Protein AF-A0A9X5UHC9-F1 (afdb_monomer)

Foldseek 3Di:
DLVCVVVPDALVNQLVVLLVVLQVVLQVVLVVCLVVVLVVQVVVCVVVVHPRDDDPVVNVVSSVVSNVVSNVVSNVVSVVSSPPDSVVVVPDD

Secondary structure (DSSP, 8-state):
-HHHHHTT--HHHHHHHHHHHHHHHHHHHHHHHHHHHHHHHHHHHHHTT------HHHHHHHHHHHHHHHHHHHHHHHHHHHHS-TTGGG---

Solvent-accessible surface area (backbone atoms only — not comparable to full-atom values): 5159 Å² total; per-residue (Å²): 107,72,69,49,49,74,73,65,55,50,56,63,56,57,26,48,52,40,38,52,52,27,48,53,52,22,51,53,50,29,53,52,49,49,53,49,52,52,50,52,50,47,52,54,22,61,77,69,73,46,88,73,78,82,59,72,66,56,56,53,48,51,44,50,50,30,45,50,52,27,46,52,65,19,49,55,56,22,54,51,62,44,64,59,59,78,69,64,77,74,66,67,129

Mean predicted aligned error: 9.38 Å

Radius of gyration: 20.03 Å; Cα contacts (8 Å, |Δi|>4): 56; chains: 1; bounding box: 39×19×59 Å

Structure (mmCIF, N/CA/C/O backbone):
data_AF-A0A9X5UHC9-F1
#
_entry.id   AF-A0A9X5UHC9-F1
#
loop_
_atom_site.group_PDB
_atom_site.id
_atom_site.type_symbol
_atom_site.label_atom_id
_atom_site.label_alt_id
_atom_site.label_comp_id
_atom_site.label_asym_id
_atom_site.label_entity_id
_atom_site.label_seq_id
_atom_site.pdbx_PDB_ins_code
_atom_site.Cartn_x
_atom_site.Cartn_y
_atom_site.Cartn_z
_atom_site.occupancy
_atom_site.B_iso_or_equiv
_atom_site.auth_seq_id
_atom_site.auth_comp_id
_atom_site.auth_asym_id
_atom_site.auth_atom_id
_atom_site.pdbx_PDB_model_num
ATOM 1 N N . MET A 1 1 ? -4.299 2.074 23.239 1.00 53.88 1 MET A N 1
ATOM 2 C CA . MET A 1 1 ? -5.698 1.625 23.035 1.00 53.88 1 MET A CA 1
ATOM 3 C C . MET A 1 1 ? -6.4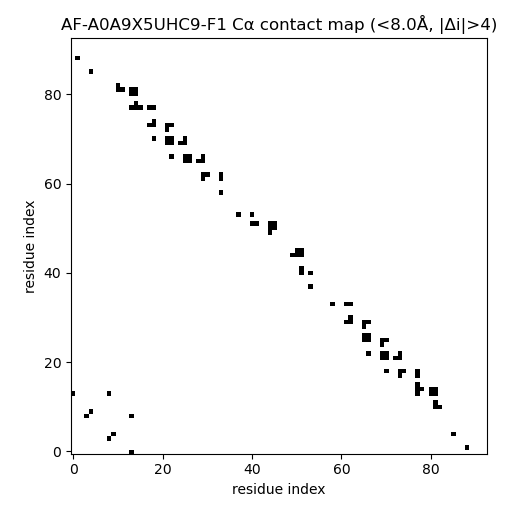82 1.501 24.342 1.00 53.88 1 MET A C 1
ATOM 5 O O . MET A 1 1 ? -7.557 2.084 24.410 1.00 53.88 1 MET A O 1
ATOM 9 N N . GLY A 1 2 ? -5.942 0.859 25.391 1.00 54.59 2 GLY A N 1
ATOM 10 C CA . GLY A 1 2 ? -6.581 0.802 26.722 1.00 54.59 2 GLY A CA 1
ATOM 11 C C . GLY A 1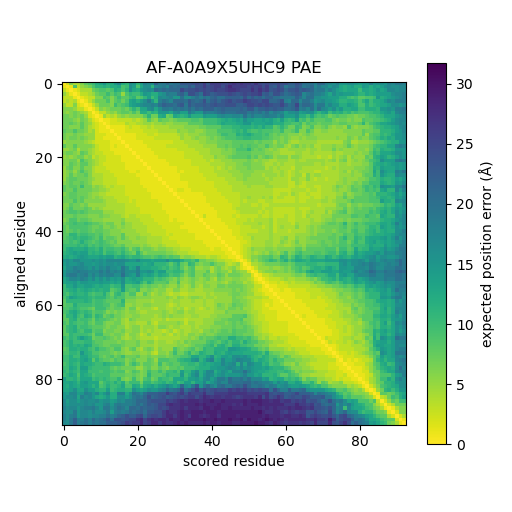 2 ? -6.894 2.179 27.329 1.00 54.59 2 GLY A C 1
ATOM 12 O O . GLY A 1 2 ? -8.023 2.421 27.733 1.00 54.59 2 GLY A O 1
ATOM 13 N N . LEU A 1 3 ? -5.950 3.126 27.251 1.00 55.44 3 LEU A N 1
ATOM 14 C CA . LEU A 1 3 ? -6.143 4.513 27.709 1.00 55.44 3 LEU A CA 1
ATOM 15 C C . LEU A 1 3 ? -7.227 5.287 26.931 1.00 55.44 3 LEU A C 1
ATOM 17 O O . LEU A 1 3 ? -8.028 5.981 27.540 1.00 55.44 3 LEU A O 1
ATOM 21 N N . ARG A 1 4 ? -7.311 5.151 25.596 1.00 61.12 4 ARG A N 1
ATOM 22 C CA . ARG A 1 4 ? -8.341 5.845 24.788 1.00 61.12 4 ARG A CA 1
ATOM 23 C C . ARG A 1 4 ? -9.746 5.277 25.013 1.00 61.12 4 ARG A C 1
ATOM 25 O O . ARG A 1 4 ? -10.692 6.052 25.076 1.00 61.12 4 ARG A O 1
ATOM 32 N N . ARG A 1 5 ? -9.889 3.954 25.193 1.00 57.28 5 ARG A N 1
ATOM 33 C CA . ARG A 1 5 ? -11.168 3.359 25.629 1.00 57.28 5 ARG A CA 1
ATOM 34 C C . ARG A 1 5 ? -11.554 3.805 27.037 1.00 57.28 5 ARG A C 1
ATOM 36 O O . ARG A 1 5 ? -12.719 4.104 27.255 1.00 57.28 5 ARG A O 1
ATOM 43 N N . ALA A 1 6 ? -10.593 3.883 27.958 1.00 59.38 6 ALA A N 1
ATOM 44 C CA . ALA A 1 6 ? -10.835 4.356 29.322 1.00 59.38 6 ALA A CA 1
ATOM 45 C C . ALA A 1 6 ? -11.291 5.827 29.372 1.00 59.38 6 ALA A C 1
ATOM 47 O O . ALA A 1 6 ? -12.008 6.213 30.286 1.00 59.38 6 ALA A O 1
ATOM 48 N N . LEU A 1 7 ? -10.929 6.624 28.361 1.00 66.12 7 LEU A N 1
ATOM 49 C CA . LEU A 1 7 ? -11.353 8.018 28.190 1.00 66.12 7 LEU A CA 1
ATOM 50 C C . LEU A 1 7 ? -12.667 8.182 27.396 1.00 66.12 7 LEU A C 1
ATOM 52 O O . LEU A 1 7 ? -13.055 9.308 27.101 1.00 66.12 7 LEU A O 1
ATOM 56 N N . GLY A 1 8 ? -13.352 7.089 27.037 1.00 69.25 8 GLY A N 1
ATOM 57 C CA . GLY A 1 8 ? -14.664 7.138 26.378 1.00 69.25 8 GLY A CA 1
ATOM 58 C C . GLY A 1 8 ? -14.647 7.129 24.845 1.00 69.25 8 GLY A C 1
ATOM 59 O O . GLY A 1 8 ? -15.686 7.375 24.237 1.00 69.25 8 GLY A O 1
ATOM 60 N N . ALA A 1 9 ? -13.514 6.822 24.197 1.00 74.44 9 ALA A N 1
ATOM 61 C CA . ALA A 1 9 ? -13.472 6.679 22.739 1.00 74.44 9 ALA A CA 1
ATOM 62 C C . ALA A 1 9 ? -14.414 5.560 22.260 1.00 74.44 9 ALA A C 1
ATOM 64 O O . ALA A 1 9 ? -14.393 4.437 22.780 1.00 74.44 9 ALA A O 1
ATOM 65 N N . THR A 1 10 ? -15.226 5.853 21.243 1.00 76.12 10 THR A N 1
ATOM 66 C CA . THR A 1 10 ? -16.218 4.908 20.727 1.00 76.12 10 THR A CA 1
ATOM 67 C C . THR A 1 10 ? -15.548 3.784 19.930 1.00 76.12 10 THR A C 1
ATOM 69 O O . THR A 1 10 ? -14.420 3.899 19.442 1.00 76.12 10 THR A O 1
ATOM 72 N N . ARG A 1 11 ? -16.261 2.663 19.740 1.00 70.06 11 ARG A N 1
ATOM 73 C CA . ARG A 1 11 ? -15.789 1.559 18.878 1.00 70.06 11 ARG A CA 1
ATOM 74 C C . ARG A 1 11 ? -15.509 2.030 17.441 1.00 70.06 11 ARG A C 1
ATOM 76 O O . ARG A 1 11 ? -14.637 1.468 16.781 1.00 70.06 11 ARG A O 1
ATOM 83 N N . GLY A 1 12 ? -16.230 3.058 16.982 1.00 74.56 12 GLY A N 1
ATOM 84 C CA . GLY A 1 12 ? -16.045 3.681 15.672 1.00 74.56 12 GLY A CA 1
ATOM 85 C C . GLY A 1 12 ? -14.715 4.422 15.547 1.00 74.56 12 GLY A C 1
ATOM 86 O O . GLY A 1 12 ? -14.029 4.246 14.543 1.00 74.56 12 GLY A O 1
ATOM 87 N N . ASP A 1 13 ? -14.307 5.157 16.584 1.00 79.19 13 ASP A N 1
ATOM 88 C CA . ASP A 1 13 ? -13.066 5.946 16.572 1.00 79.19 13 ASP A CA 1
ATOM 89 C C . ASP A 1 13 ? -11.826 5.057 16.442 1.00 79.19 13 ASP A C 1
ATOM 91 O O . ASP A 1 13 ? -10.921 5.334 15.655 1.00 79.19 13 ASP A O 1
ATOM 95 N N . ILE A 1 14 ? -11.811 3.933 17.167 1.00 76.44 14 ILE A N 1
ATOM 96 C CA . ILE A 1 14 ? -10.713 2.957 17.115 1.00 76.44 14 ILE A CA 1
ATOM 97 C C . ILE A 1 14 ? -10.660 2.281 15.746 1.00 76.44 14 ILE A C 1
ATOM 99 O O . ILE A 1 14 ? -9.574 2.101 15.195 1.00 76.44 14 ILE A O 1
ATOM 103 N N . ARG A 1 15 ? -11.826 1.931 15.185 1.00 76.00 15 ARG A N 1
ATOM 104 C CA . ARG A 1 15 ? -11.914 1.341 13.846 1.00 76.00 15 ARG A CA 1
ATOM 105 C C . ARG A 1 15 ? -11.364 2.299 12.801 1.00 76.00 15 ARG A C 1
ATOM 107 O O . ARG A 1 15 ? -10.538 1.877 12.001 1.00 76.00 15 ARG A O 1
ATOM 114 N N . ASN A 1 16 ? -11.797 3.562 12.824 1.00 81.44 16 ASN A N 1
ATOM 115 C CA . ASN A 1 16 ? -11.321 4.562 11.876 1.00 81.44 16 ASN A CA 1
ATOM 116 C C . ASN A 1 16 ? -9.818 4.775 12.015 1.00 81.44 16 ASN A C 1
ATOM 118 O O . ASN A 1 16 ? -9.140 4.704 11.005 1.00 81.44 16 ASN A O 1
ATOM 122 N N . GLN A 1 17 ? -9.278 4.935 13.228 1.00 83.25 17 GLN A N 1
ATOM 123 C CA . GLN A 1 17 ? -7.835 5.109 13.420 1.00 83.25 17 GLN A CA 1
ATOM 124 C C . GLN A 1 17 ? -7.022 3.959 12.808 1.00 83.25 17 GLN A C 1
ATOM 126 O O . GLN A 1 17 ? -6.076 4.210 12.066 1.00 83.25 17 GLN A O 1
ATOM 131 N N . PHE A 1 18 ? -7.418 2.713 13.079 1.00 81.12 18 PHE A N 1
ATOM 132 C CA . PHE A 1 18 ? -6.748 1.540 12.517 1.00 81.12 18 PHE A CA 1
ATOM 133 C 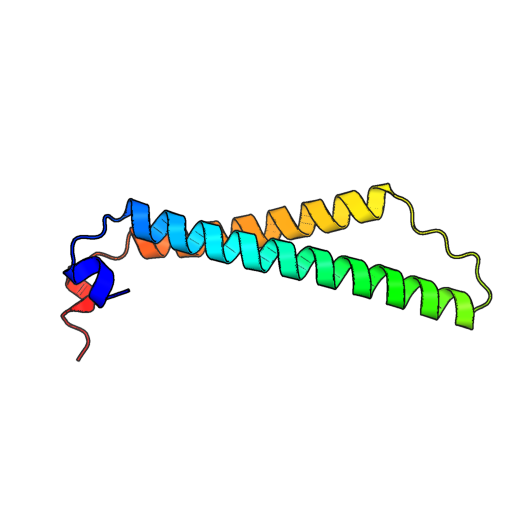C . PHE A 1 18 ? -6.867 1.478 10.994 1.00 81.12 18 PHE A C 1
ATOM 135 O O . PHE A 1 18 ? -5.906 1.120 10.318 1.00 81.12 18 PHE A O 1
ATOM 142 N N . LEU A 1 19 ? -8.033 1.838 10.451 1.00 82.12 19 LEU A N 1
ATOM 143 C CA . LEU A 1 19 ? -8.244 1.895 9.008 1.00 82.12 19 LEU A CA 1
ATOM 144 C C . LEU A 1 19 ? -7.330 2.936 8.363 1.00 82.12 19 LEU A C 1
ATOM 146 O O . LEU A 1 19 ? -6.688 2.640 7.361 1.00 82.12 19 LEU A O 1
ATOM 150 N N . THR A 1 20 ? -7.255 4.139 8.939 1.00 85.94 20 THR A N 1
ATOM 151 C CA . THR A 1 20 ? -6.412 5.217 8.420 1.00 85.94 20 THR A CA 1
ATOM 152 C C . THR A 1 20 ? -4.946 4.817 8.470 1.00 85.94 20 THR A C 1
ATOM 154 O O . THR A 1 20 ? -4.230 5.019 7.500 1.00 85.94 20 THR A O 1
ATOM 157 N N . GLU A 1 21 ? -4.497 4.203 9.563 1.00 84.56 21 GLU A N 1
ATOM 158 C CA . GLU A 1 21 ? -3.110 3.763 9.728 1.00 84.56 21 GLU A CA 1
ATOM 159 C C . GLU A 1 21 ? -2.752 2.630 8.755 1.00 84.56 21 GLU A C 1
ATOM 161 O O . GLU A 1 21 ? -1.707 2.678 8.109 1.00 84.56 21 GLU A O 1
ATOM 166 N N . ALA A 1 22 ? -3.662 1.675 8.545 1.00 83.19 22 ALA A N 1
ATOM 167 C CA . ALA A 1 22 ? -3.495 0.632 7.537 1.00 83.19 22 ALA A CA 1
ATOM 168 C C . ALA A 1 22 ? -3.471 1.195 6.107 1.00 83.19 22 ALA A C 1
ATOM 170 O O . ALA A 1 22 ? -2.630 0.791 5.305 1.00 83.19 22 ALA A O 1
ATOM 171 N N . LEU A 1 23 ? -4.348 2.152 5.784 1.00 84.62 23 LEU A N 1
ATOM 172 C CA . LEU A 1 23 ? -4.359 2.822 4.482 1.00 84.62 23 LEU A CA 1
ATOM 173 C C . LEU A 1 23 ? -3.078 3.632 4.255 1.00 84.62 23 LEU A C 1
ATOM 175 O O . LEU A 1 23 ? -2.504 3.549 3.176 1.00 84.62 23 LEU A O 1
ATOM 179 N N . LEU A 1 24 ? -2.599 4.367 5.262 1.00 88.94 24 LEU A N 1
ATOM 180 C CA . LEU A 1 24 ? -1.344 5.121 5.193 1.00 88.94 24 LEU A C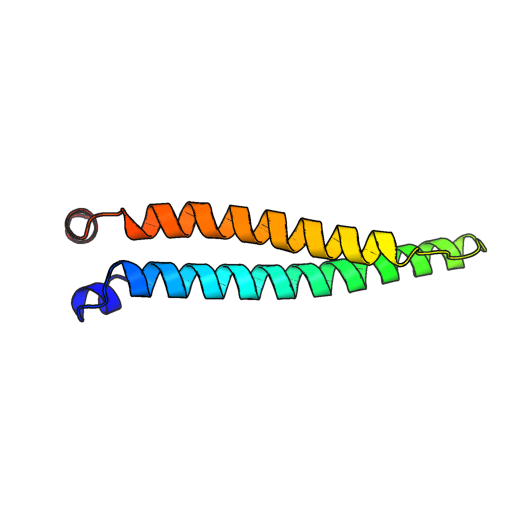A 1
ATOM 181 C C . LEU A 1 24 ? -0.136 4.197 4.981 1.00 88.94 24 LEU A C 1
ATOM 183 O O . LEU A 1 24 ? 0.701 4.461 4.122 1.00 88.94 24 LEU A O 1
ATOM 187 N N . LEU A 1 25 ? -0.050 3.088 5.719 1.00 86.88 25 LEU A N 1
ATOM 188 C CA . LEU A 1 25 ? 1.022 2.106 5.533 1.00 86.88 25 LEU A CA 1
ATOM 189 C C . LEU A 1 25 ? 0.928 1.414 4.167 1.00 86.88 25 LEU A C 1
ATOM 191 O O . LEU A 1 25 ? 1.947 1.207 3.511 1.00 86.88 25 LEU A O 1
ATOM 195 N N . SER A 1 26 ? -0.284 1.098 3.707 1.00 84.75 26 SER A N 1
ATOM 196 C CA . SER A 1 26 ? -0.519 0.493 2.395 1.00 84.75 26 SER A CA 1
ATOM 197 C C . SER A 1 26 ? -0.132 1.419 1.245 1.00 84.75 26 SER A C 1
ATOM 199 O O . SER A 1 26 ? 0.432 0.944 0.259 1.00 84.75 26 SER A O 1
ATOM 201 N N . THR A 1 27 ? -0.430 2.717 1.335 1.00 86.56 27 THR A N 1
ATOM 202 C CA . THR A 1 27 ? -0.061 3.683 0.291 1.00 86.56 27 THR A CA 1
ATOM 203 C C . THR A 1 27 ? 1.445 3.903 0.261 1.00 86.56 27 THR A C 1
ATOM 205 O O . THR A 1 27 ? 2.036 3.862 -0.816 1.00 86.56 27 THR A O 1
ATOM 208 N N . LEU A 1 28 ? 2.086 4.042 1.426 1.00 89.94 28 LEU A N 1
ATOM 209 C CA . LEU A 1 28 ? 3.543 4.141 1.527 1.00 89.94 28 LEU A CA 1
ATOM 210 C C . LEU A 1 28 ? 4.235 2.890 0.976 1.00 89.94 28 LEU A C 1
ATOM 212 O O . LEU A 1 28 ? 5.164 3.006 0.178 1.00 89.94 28 LEU A O 1
ATOM 216 N N . GLY A 1 29 ? 3.748 1.700 1.337 1.00 88.12 29 GLY A N 1
ATOM 217 C CA . GLY A 1 29 ? 4.248 0.432 0.810 1.00 88.12 29 GLY A CA 1
ATOM 218 C C . GLY A 1 29 ? 4.065 0.305 -0.704 1.00 88.12 29 GLY A C 1
ATOM 219 O O . GLY A 1 29 ? 4.982 -0.136 -1.390 1.00 88.12 29 GLY A O 1
ATOM 220 N N . GLY A 1 30 ? 2.925 0.750 -1.242 1.00 88.06 30 GLY A N 1
ATOM 221 C CA . GLY A 1 30 ? 2.658 0.752 -2.683 1.00 88.06 30 GLY A CA 1
ATOM 222 C C . GLY A 1 30 ? 3.571 1.687 -3.464 1.00 88.06 30 GLY A C 1
ATOM 223 O O . GLY A 1 30 ? 4.112 1.289 -4.492 1.00 88.06 30 GLY A O 1
ATOM 224 N N . ILE A 1 31 ? 3.806 2.900 -2.958 1.00 90.00 31 ILE A N 1
ATOM 225 C CA . ILE A 1 31 ? 4.746 3.848 -3.570 1.00 90.00 31 ILE A CA 1
ATOM 226 C C . ILE A 1 31 ? 6.171 3.286 -3.520 1.00 90.00 31 ILE A C 1
ATOM 228 O O . ILE A 1 31 ? 6.855 3.266 -4.542 1.00 90.00 31 ILE A O 1
ATOM 232 N N . ALA A 1 32 ? 6.610 2.785 -2.362 1.00 91.38 32 ALA A N 1
ATOM 233 C CA . ALA A 1 32 ? 7.939 2.200 -2.211 1.00 91.38 32 ALA A CA 1
ATOM 234 C C . ALA A 1 32 ? 8.133 0.983 -3.131 1.00 91.38 32 ALA A C 1
ATOM 236 O O . ALA A 1 32 ? 9.141 0.888 -3.827 1.00 91.38 32 ALA A O 1
ATOM 237 N N . GLY A 1 33 ? 7.145 0.086 -3.196 1.00 89.31 33 GLY A N 1
ATOM 238 C CA . GLY A 1 33 ? 7.155 -1.076 -4.081 1.00 89.31 33 GLY A CA 1
ATOM 239 C C . GLY A 1 33 ? 7.169 -0.698 -5.562 1.00 89.31 33 GLY A C 1
ATOM 240 O O . GLY A 1 33 ? 7.901 -1.313 -6.333 1.00 89.31 33 GLY A O 1
ATOM 241 N N . LEU A 1 34 ? 6.431 0.343 -5.962 1.00 89.88 34 LEU A N 1
ATOM 242 C CA . LEU A 1 34 ? 6.446 0.863 -7.331 1.00 89.88 34 LEU A CA 1
ATOM 243 C C . LEU A 1 34 ? 7.836 1.392 -7.708 1.00 89.88 34 LEU A C 1
ATOM 245 O O . LEU A 1 34 ? 8.368 1.025 -8.753 1.00 89.88 34 LEU A O 1
ATOM 249 N N . VAL A 1 35 ? 8.436 2.222 -6.848 1.00 91.88 35 VAL A N 1
ATOM 250 C CA . VAL A 1 35 ? 9.778 2.784 -7.068 1.00 91.88 35 VAL A CA 1
ATOM 251 C C . VAL A 1 35 ? 10.819 1.671 -7.168 1.00 91.88 35 VAL A C 1
ATOM 253 O O . VAL A 1 35 ? 11.618 1.662 -8.103 1.00 91.88 35 VAL A O 1
ATOM 256 N N . LEU A 1 36 ? 10.780 0.701 -6.250 1.00 92.81 36 LEU A N 1
ATOM 257 C CA . LEU A 1 36 ? 11.689 -0.444 -6.266 1.00 92.81 36 LEU A CA 1
ATOM 258 C C . LEU A 1 36 ? 11.477 -1.328 -7.499 1.00 92.81 36 LEU A C 1
ATOM 260 O O . LEU A 1 36 ? 12.448 -1.70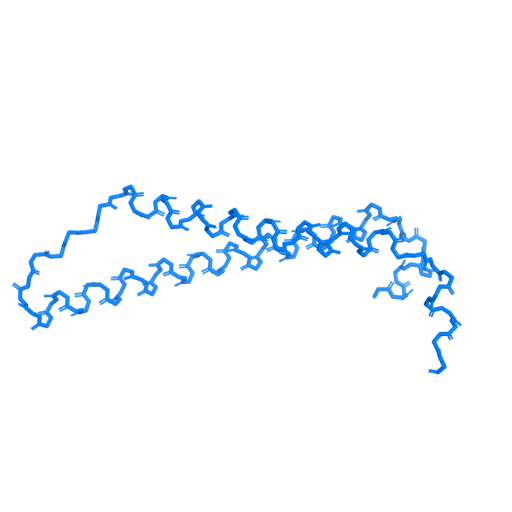0 -8.148 1.00 92.81 36 LEU A O 1
ATOM 264 N N . GLY A 1 37 ? 10.232 -1.638 -7.861 1.00 89.56 37 GLY A N 1
ATOM 265 C CA . GLY A 1 37 ? 9.911 -2.478 -9.015 1.00 89.56 37 GLY A CA 1
ATOM 266 C C . GLY A 1 37 ? 10.370 -1.858 -10.334 1.00 89.56 37 GLY A C 1
ATOM 267 O O . GLY A 1 37 ? 11.015 -2.529 -11.143 1.00 89.56 37 GLY A O 1
ATOM 268 N N . VAL A 1 38 ? 10.107 -0.562 -10.528 1.00 89.12 38 VAL A N 1
ATOM 269 C CA . VAL A 1 38 ? 10.607 0.185 -11.690 1.00 89.12 38 VAL A CA 1
ATOM 270 C C . VAL A 1 38 ? 12.132 0.227 -11.677 1.00 89.12 38 VAL A C 1
ATOM 272 O O . VAL A 1 38 ? 12.735 -0.096 -12.694 1.00 89.12 38 VAL A O 1
ATOM 275 N N . GLY A 1 39 ? 12.752 0.553 -10.539 1.00 91.12 39 GLY A N 1
ATOM 276 C CA . GLY A 1 39 ? 14.208 0.642 -10.406 1.00 91.12 39 GLY A CA 1
ATOM 277 C C . GLY A 1 39 ? 14.934 -0.679 -10.673 1.00 91.12 39 GLY A C 1
ATOM 278 O O . GLY A 1 39 ? 15.954 -0.697 -11.357 1.00 91.12 39 GLY A O 1
ATOM 279 N N . VAL A 1 40 ? 14.403 -1.803 -10.186 1.00 91.69 40 VAL A N 1
ATOM 280 C CA . VAL A 1 40 ? 14.959 -3.139 -10.456 1.00 91.69 40 VAL A CA 1
ATOM 281 C C . VAL A 1 40 ? 14.795 -3.499 -11.931 1.00 91.69 40 VAL A C 1
ATOM 283 O O . VAL A 1 40 ? 15.742 -3.981 -12.548 1.00 91.69 40 VAL A O 1
ATOM 286 N N . THR A 1 41 ? 13.623 -3.227 -12.513 1.00 88.88 41 THR A N 1
ATOM 287 C CA . THR A 1 41 ? 13.345 -3.532 -13.926 1.00 88.88 41 THR A CA 1
ATOM 288 C C . THR A 1 41 ? 14.245 -2.726 -14.859 1.00 88.88 41 THR A C 1
ATOM 290 O O . THR A 1 41 ? 14.818 -3.288 -15.791 1.00 88.88 41 THR A O 1
ATOM 293 N N . THR A 1 42 ? 14.414 -1.425 -14.600 1.00 87.56 42 THR A N 1
ATOM 294 C CA . THR A 1 42 ? 15.301 -0.557 -15.384 1.00 87.56 42 THR A CA 1
ATOM 295 C C . THR A 1 42 ? 16.760 -0.960 -15.214 1.00 87.56 42 THR A C 1
ATOM 297 O O . THR A 1 42 ? 17.451 -1.126 -16.214 1.00 87.56 42 THR A O 1
ATOM 300 N N . CYS A 1 43 ? 17.221 -1.203 -13.984 1.00 91.31 43 CYS A N 1
ATOM 301 C CA . CYS A 1 43 ? 18.585 -1.662 -13.717 1.00 91.31 43 CYS A CA 1
ATOM 302 C C . CYS A 1 43 ? 18.892 -2.964 -14.475 1.00 91.31 43 CYS A C 1
ATOM 304 O O . CYS A 1 43 ? 19.858 -3.035 -15.237 1.00 91.31 43 CYS A O 1
ATOM 306 N N . TYR A 1 44 ? 18.020 -3.966 -14.360 1.00 90.50 44 TYR A N 1
ATOM 307 C CA . TYR A 1 44 ? 18.201 -5.250 -15.033 1.00 90.50 44 TYR A CA 1
ATOM 308 C C . TYR A 1 44 ? 18.204 -5.118 -16.563 1.00 90.50 44 TYR A C 1
ATOM 310 O O . TYR A 1 44 ? 19.075 -5.673 -17.233 1.00 90.50 44 TYR A O 1
ATOM 318 N N . ALA A 1 45 ? 17.278 -4.336 -17.122 1.00 89.94 45 ALA A N 1
ATOM 319 C CA . ALA A 1 45 ? 17.219 -4.098 -18.560 1.00 89.94 45 ALA A CA 1
ATOM 320 C C . ALA A 1 45 ? 18.466 -3.363 -19.081 1.00 89.94 45 ALA A C 1
ATOM 322 O O . ALA A 1 45 ? 18.980 -3.724 -20.139 1.00 89.94 45 ALA A O 1
ATOM 323 N N . THR A 1 46 ? 19.005 -2.397 -18.324 1.00 88.00 46 THR A N 1
ATOM 324 C CA . THR A 1 46 ? 20.251 -1.705 -18.698 1.00 88.00 46 THR A CA 1
ATOM 325 C C . THR A 1 46 ? 21.465 -2.630 -18.690 1.00 88.00 46 THR A C 1
ATOM 327 O O . THR A 1 46 ? 22.271 -2.560 -19.613 1.00 88.00 46 THR A O 1
ATOM 330 N N . LEU A 1 47 ? 21.571 -3.543 -17.717 1.00 91.56 47 LEU A N 1
ATOM 331 C CA . LEU A 1 47 ? 22.654 -4.533 -17.664 1.00 91.56 47 LEU A CA 1
ATOM 332 C C . LEU A 1 47 ? 22.610 -5.499 -18.853 1.00 91.56 47 LEU A C 1
ATOM 334 O O . LEU A 1 47 ? 23.653 -5.881 -19.377 1.00 91.56 47 LEU A O 1
ATOM 338 N N . GLN A 1 48 ? 21.407 -5.861 -19.301 1.00 90.50 48 GLN A N 1
ATOM 339 C CA . GLN A 1 48 ? 21.200 -6.798 -20.404 1.00 90.50 48 GLN A CA 1
ATOM 340 C C . GLN A 1 48 ? 21.117 -6.114 -21.781 1.00 90.50 48 GLN A C 1
ATOM 342 O O . GLN A 1 48 ? 20.944 -6.781 -22.799 1.00 90.50 48 GLN A O 1
ATOM 347 N N . SER A 1 49 ? 21.263 -4.784 -21.845 1.00 85.19 49 SER A N 1
ATOM 348 C CA . SER A 1 49 ? 21.108 -3.991 -23.079 1.00 85.19 49 SER A CA 1
ATOM 349 C C . SER A 1 49 ? 19.725 -4.145 -23.738 1.00 85.19 49 SER A C 1
ATOM 351 O O . SER A 1 49 ? 19.591 -4.042 -24.958 1.00 85.19 49 SER A O 1
ATOM 353 N N . TRP A 1 50 ? 18.688 -4.435 -22.949 1.00 86.94 50 TRP A N 1
ATOM 354 C CA . TRP A 1 50 ? 17.327 -4.643 -23.442 1.00 86.94 50 TRP A CA 1
ATOM 355 C C . TRP A 1 50 ? 16.519 -3.342 -23.430 1.00 86.94 50 TRP A C 1
ATOM 357 O O . TRP A 1 50 ? 16.711 -2.496 -22.551 1.00 86.94 50 TRP A O 1
ATOM 367 N N . PRO A 1 51 ? 15.578 -3.165 -24.375 1.00 79.50 51 PRO A N 1
ATOM 368 C CA . PRO A 1 51 ? 14.662 -2.037 -24.335 1.00 79.50 51 PRO A CA 1
ATOM 369 C C . PRO A 1 51 ? 13.774 -2.143 -23.091 1.00 79.50 51 PRO A C 1
ATOM 371 O O . PRO A 1 51 ? 12.937 -3.039 -22.971 1.00 79.50 51 PRO A O 1
ATOM 374 N N . THR A 1 52 ? 13.959 -1.215 -22.152 1.00 78.56 52 THR A N 1
ATOM 375 C CA . THR A 1 52 ? 13.136 -1.150 -20.942 1.00 78.56 52 THR A CA 1
ATOM 376 C C . THR A 1 52 ? 11.753 -0.612 -21.296 1.00 78.56 52 THR A C 1
ATOM 378 O O . THR A 1 52 ? 11.573 0.593 -21.464 1.00 78.56 52 THR A O 1
ATOM 381 N N . VAL A 1 53 ? 10.761 -1.494 -21.398 1.00 80.69 53 VAL A N 1
ATOM 382 C CA . VAL A 1 53 ? 9.363 -1.106 -21.608 1.00 80.69 53 VAL A CA 1
ATOM 383 C C . VAL A 1 53 ? 8.565 -1.514 -20.378 1.00 80.69 53 VAL A C 1
ATOM 385 O O . VAL A 1 53 ? 8.231 -2.683 -20.209 1.00 80.69 53 VAL A O 1
ATOM 388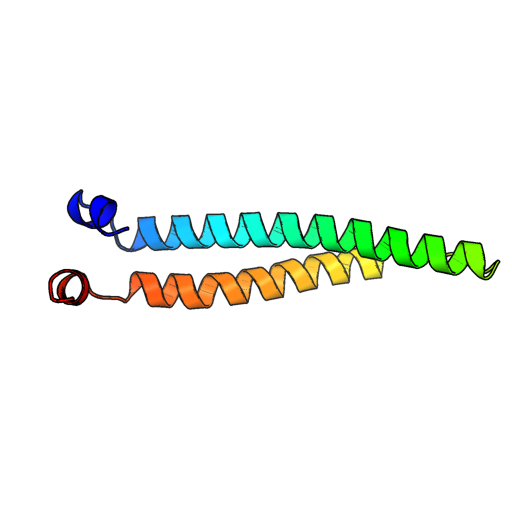 N N . VAL A 1 54 ? 8.267 -0.546 -19.509 1.00 78.56 54 VAL A N 1
ATOM 389 C CA . VAL A 1 54 ? 7.336 -0.722 -18.385 1.00 78.56 54 VAL A CA 1
ATOM 390 C C . VAL A 1 54 ? 5.993 -0.118 -18.801 1.00 78.56 54 VAL A C 1
ATOM 392 O O . VAL A 1 54 ? 5.885 1.105 -18.897 1.00 78.56 54 VAL A O 1
ATOM 395 N N . PRO A 1 55 ? 4.969 -0.936 -19.098 1.00 85.81 55 PRO A N 1
ATOM 396 C CA . PRO A 1 55 ? 3.691 -0.415 -19.557 1.00 85.81 55 PRO A CA 1
ATOM 397 C C . PRO A 1 55 ? 2.959 0.368 -18.450 1.00 85.81 55 PRO A C 1
ATOM 399 O O . PRO A 1 55 ? 2.908 -0.099 -17.315 1.00 85.81 55 PRO A O 1
ATOM 402 N N . PRO A 1 56 ? 2.278 1.488 -18.747 1.00 83.69 56 PRO A N 1
ATOM 403 C CA . PRO A 1 56 ? 1.562 2.266 -17.726 1.00 83.69 56 PRO A CA 1
ATOM 404 C C . PRO A 1 56 ? 0.477 1.472 -16.975 1.00 83.69 56 PRO A C 1
ATOM 406 O O . PRO A 1 56 ? 0.196 1.730 -15.805 1.00 83.69 56 PRO A O 1
ATOM 409 N N . TRP A 1 57 ? -0.126 0.471 -17.626 1.00 87.56 57 TRP A N 1
ATOM 410 C CA . TRP A 1 57 ? -1.159 -0.369 -17.016 1.00 87.56 57 TRP A CA 1
ATOM 411 C C . TRP A 1 57 ? -0.616 -1.277 -15.904 1.00 87.56 57 TRP A C 1
ATOM 413 O O . TRP A 1 57 ? -1.353 -1.581 -14.967 1.00 87.56 57 TRP A O 1
ATOM 423 N N . THR A 1 58 ? 0.662 -1.675 -15.950 1.00 86.94 58 THR A N 1
ATOM 424 C CA . THR A 1 58 ? 1.260 -2.495 -14.884 1.00 86.94 58 THR A CA 1
ATOM 425 C C . THR A 1 58 ? 1.468 -1.678 -13.616 1.00 86.94 58 THR A C 1
ATOM 427 O O . THR A 1 58 ? 1.274 -2.202 -12.523 1.00 86.94 58 THR A O 1
ATOM 430 N N . MET A 1 59 ? 1.767 -0.380 -13.743 1.00 85.06 59 MET A N 1
ATOM 431 C CA . MET A 1 59 ? 1.826 0.546 -12.607 1.00 85.06 59 MET A CA 1
ATOM 432 C C . MET A 1 59 ? 0.452 0.698 -11.944 1.00 85.06 59 MET A C 1
ATOM 434 O O . MET A 1 59 ? 0.347 0.620 -10.721 1.00 85.06 59 MET A O 1
ATOM 438 N N . LEU A 1 60 ? -0.609 0.855 -12.746 1.00 88.31 60 LEU A N 1
ATOM 439 C CA . LEU A 1 60 ? -1.989 0.914 -12.249 1.00 88.31 60 LEU A CA 1
ATOM 440 C C . LEU A 1 60 ? -2.400 -0.383 -11.545 1.00 88.31 60 LEU A C 1
ATOM 442 O O . LEU A 1 60 ? -2.978 -0.325 -10.462 1.00 88.31 60 LEU A O 1
ATOM 446 N N . LEU A 1 61 ? -2.067 -1.545 -12.116 1.00 89.56 61 LEU A N 1
ATOM 447 C CA . LEU A 1 61 ? -2.326 -2.832 -11.468 1.00 89.56 61 LEU A CA 1
ATOM 448 C C . LEU A 1 61 ? -1.521 -3.014 -10.186 1.00 89.56 61 LEU A C 1
ATOM 450 O O . LEU A 1 61 ? -2.076 -3.504 -9.210 1.00 89.56 61 LEU A O 1
ATOM 454 N N . ALA A 1 62 ? -0.251 -2.611 -10.156 1.00 86.31 62 ALA A N 1
ATOM 455 C CA . ALA A 1 62 ? 0.575 -2.707 -8.958 1.00 86.31 62 ALA A CA 1
ATOM 456 C C . ALA A 1 62 ? 0.006 -1.842 -7.823 1.00 86.31 62 ALA A C 1
ATOM 458 O O . ALA A 1 62 ? -0.176 -2.324 -6.703 1.00 86.31 62 ALA A O 1
ATOM 459 N N . LEU A 1 63 ? -0.353 -0.588 -8.114 1.00 85.94 63 LEU A N 1
ATOM 460 C CA . LEU A 1 63 ? -0.983 0.303 -7.137 1.00 85.94 63 LEU A CA 1
ATOM 461 C C . LEU A 1 63 ? -2.352 -0.225 -6.690 1.00 85.94 63 LEU A C 1
ATOM 463 O O . LEU A 1 63 ? -2.624 -0.274 -5.491 1.00 85.94 63 LEU A O 1
ATOM 467 N N . GLY A 1 64 ? -3.185 -0.677 -7.631 1.00 88.56 64 GLY A N 1
ATOM 468 C CA . GLY A 1 64 ? -4.497 -1.255 -7.344 1.00 88.56 64 GLY A CA 1
ATOM 469 C C . GLY A 1 64 ? -4.412 -2.518 -6.487 1.00 88.56 64 GLY A C 1
ATOM 470 O O . GLY A 1 64 ? -5.129 -2.635 -5.496 1.00 88.56 64 GLY A O 1
ATOM 471 N N . ALA A 1 65 ? -3.490 -3.428 -6.806 1.00 88.31 65 ALA A N 1
ATOM 472 C CA . ALA A 1 65 ? -3.232 -4.629 -6.019 1.00 88.31 65 ALA A CA 1
ATOM 473 C C . ALA A 1 65 ? -2.737 -4.283 -4.613 1.00 88.31 65 ALA A C 1
ATOM 475 O O . ALA A 1 65 ? -3.221 -4.859 -3.642 1.00 88.31 65 ALA A O 1
ATOM 476 N N . THR A 1 66 ? -1.828 -3.313 -4.478 1.00 87.06 66 THR A N 1
ATOM 477 C CA . THR A 1 66 ? -1.315 -2.926 -3.157 1.00 87.06 66 THR A CA 1
ATOM 478 C C . THR A 1 66 ? -2.411 -2.319 -2.288 1.00 87.06 66 THR A C 1
ATOM 480 O O . THR A 1 66 ? -2.550 -2.706 -1.133 1.00 87.06 66 THR A O 1
ATOM 483 N N . LEU A 1 67 ? -3.232 -1.426 -2.850 1.00 84.38 67 LEU A N 1
ATOM 484 C CA . LEU A 1 67 ? -4.388 -0.851 -2.158 1.00 84.38 67 LEU A CA 1
ATOM 485 C C . LEU A 1 67 ? -5.431 -1.910 -1.790 1.00 84.38 67 LEU A C 1
ATOM 487 O O . LEU A 1 67 ? -5.978 -1.868 -0.691 1.00 84.38 67 LEU A O 1
ATOM 491 N N . ALA A 1 68 ? -5.698 -2.869 -2.678 1.00 88.19 68 ALA A N 1
ATOM 492 C CA . ALA A 1 68 ? -6.627 -3.959 -2.406 1.00 88.19 68 ALA A CA 1
ATOM 493 C C . ALA A 1 68 ? -6.115 -4.851 -1.267 1.00 88.19 68 ALA A C 1
ATOM 495 O O . ALA A 1 68 ? -6.839 -5.096 -0.304 1.00 88.19 68 ALA A O 1
ATOM 496 N N . ILE A 1 69 ? -4.855 -5.291 -1.334 1.00 86.19 69 ILE A N 1
ATOM 497 C CA . ILE A 1 69 ? -4.242 -6.152 -0.317 1.00 86.19 69 ILE A CA 1
ATOM 498 C C . ILE A 1 69 ? -4.140 -5.414 1.018 1.00 86.19 69 ILE A C 1
ATOM 500 O O . ILE A 1 69 ? -4.577 -5.949 2.032 1.00 86.19 69 ILE A O 1
ATOM 504 N N . GLY A 1 70 ? -3.612 -4.188 1.040 1.00 83.31 70 GLY A N 1
ATOM 505 C CA . GLY A 1 70 ? -3.474 -3.411 2.272 1.00 83.31 70 GLY A CA 1
ATOM 506 C C . GLY A 1 70 ? -4.816 -2.972 2.855 1.00 83.31 70 GLY A C 1
ATOM 507 O O . GLY A 1 70 ? -4.997 -2.997 4.071 1.00 83.31 70 GLY A O 1
ATOM 508 N N . GLY A 1 71 ? -5.797 -2.673 2.003 1.00 82.69 71 GLY A N 1
ATOM 509 C CA . GLY A 1 71 ? -7.176 -2.423 2.407 1.00 82.69 71 GLY A CA 1
ATOM 510 C C . GLY A 1 71 ? -7.809 -3.644 3.073 1.00 82.69 71 GLY A C 1
ATOM 511 O O . GLY A 1 71 ? -8.321 -3.526 4.182 1.00 82.69 71 GLY A O 1
ATOM 512 N N . VAL A 1 72 ? -7.723 -4.828 2.457 1.00 83.38 72 VAL A N 1
ATOM 513 C CA . VAL A 1 72 ? -8.243 -6.089 3.023 1.00 83.38 72 VAL A CA 1
ATOM 514 C C . VAL A 1 72 ? -7.507 -6.463 4.314 1.00 83.38 72 VAL A C 1
ATOM 516 O O . VAL A 1 72 ? -8.145 -6.767 5.326 1.00 83.38 72 VAL A O 1
ATOM 519 N N . ALA A 1 73 ? -6.175 -6.381 4.305 1.00 80.69 73 ALA A N 1
ATOM 520 C CA . ALA A 1 73 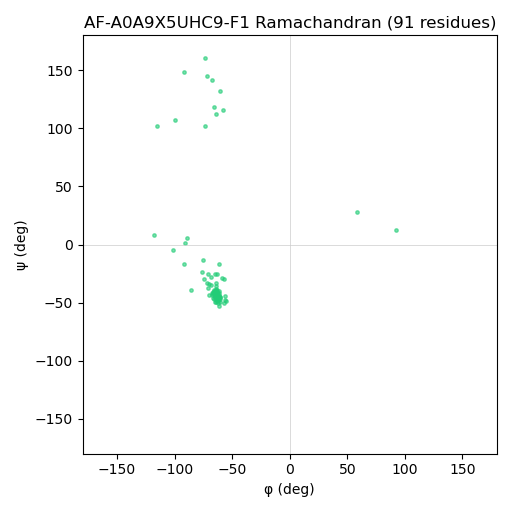? -5.328 -6.660 5.459 1.00 80.69 73 ALA A CA 1
ATOM 521 C C . ALA A 1 73 ? -5.537 -5.661 6.606 1.00 80.69 73 ALA A C 1
ATOM 523 O O . ALA A 1 73 ? -5.307 -6.027 7.751 1.00 80.69 73 ALA A O 1
ATOM 524 N N . GLY A 1 74 ? -5.992 -4.435 6.329 1.00 78.75 74 GLY A N 1
ATOM 525 C CA . GLY A 1 74 ? -6.363 -3.431 7.329 1.00 78.75 74 GLY A CA 1
ATOM 526 C C . GLY A 1 74 ? -7.802 -3.560 7.832 1.00 78.75 74 GLY A C 1
ATOM 527 O O . GLY A 1 74 ? -8.058 -3.415 9.029 1.00 78.75 74 GLY A O 1
ATOM 528 N N . LEU A 1 75 ? -8.752 -3.887 6.948 1.00 77.19 75 LEU A N 1
ATOM 529 C CA . LEU A 1 75 ? -10.169 -4.033 7.297 1.00 77.19 75 LEU A CA 1
ATOM 530 C C . LEU A 1 75 ? -10.401 -5.197 8.266 1.00 77.19 75 LEU A C 1
ATOM 532 O O . LEU A 1 75 ? -11.190 -5.070 9.205 1.00 77.19 75 LEU A O 1
ATOM 536 N N . TYR A 1 76 ? -9.724 -6.328 8.050 1.00 77.19 76 TYR A N 1
ATOM 537 C CA . TYR A 1 76 ? -9.866 -7.530 8.875 1.00 77.19 76 TYR A CA 1
ATOM 538 C C . TYR A 1 76 ? -9.472 -7.317 10.358 1.00 77.19 76 TYR A C 1
ATOM 540 O O . TYR A 1 76 ? -10.294 -7.582 11.241 1.00 77.19 76 TYR A O 1
ATOM 548 N N . PRO A 1 77 ? -8.279 -6.787 10.699 1.00 70.62 77 PRO A N 1
ATOM 549 C CA . PRO A 1 77 ? -7.925 -6.483 12.081 1.00 70.62 77 PRO A CA 1
ATOM 550 C C . PRO A 1 77 ? -8.726 -5.302 12.635 1.00 70.62 77 PRO A C 1
ATOM 552 O O . PRO A 1 77 ? -9.086 -5.344 13.808 1.00 70.62 77 PRO A O 1
ATOM 555 N N . ALA A 1 78 ? -9.072 -4.287 11.830 1.00 73.50 78 ALA A N 1
ATOM 556 C CA . ALA A 1 78 ? -9.880 -3.155 12.294 1.00 73.50 78 ALA A CA 1
ATOM 557 C C . ALA A 1 78 ? -11.285 -3.598 12.732 1.00 73.50 78 ALA A C 1
ATOM 559 O O . ALA A 1 78 ? -11.785 -3.188 13.785 1.00 73.50 78 ALA A O 1
ATOM 560 N N . THR A 1 79 ? -11.915 -4.485 11.956 1.00 70.44 79 THR A N 1
ATOM 561 C CA . THR A 1 79 ? -13.202 -5.082 12.324 1.00 70.44 79 THR A CA 1
ATOM 562 C C . THR A 1 79 ? -13.059 -5.964 13.559 1.00 70.44 79 THR A C 1
ATOM 564 O O . THR A 1 79 ? -13.810 -5.748 14.510 1.00 70.44 79 THR A O 1
ATOM 567 N N . ARG A 1 80 ? -12.059 -6.852 13.646 1.00 70.81 80 ARG A N 1
ATOM 568 C CA . ARG A 1 80 ? -11.791 -7.618 14.883 1.00 70.81 80 ARG A CA 1
ATOM 569 C C . ARG A 1 80 ? -11.572 -6.727 16.114 1.00 70.81 80 ARG A C 1
ATOM 571 O O . ARG A 1 80 ? -12.205 -6.9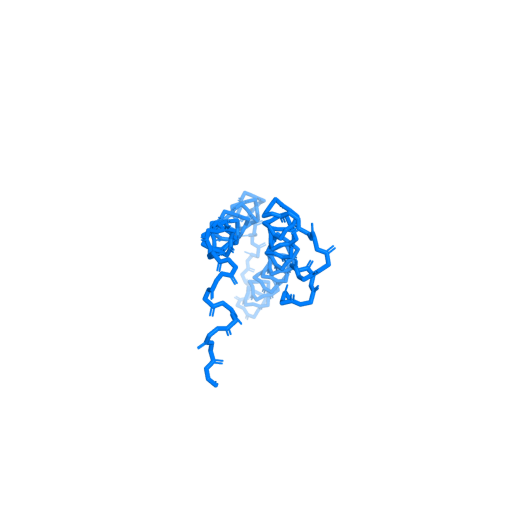51 17.141 1.00 70.81 80 ARG A O 1
ATOM 578 N N . ALA A 1 81 ? -10.731 -5.699 16.020 1.00 67.25 81 ALA A N 1
ATOM 579 C CA . ALA A 1 81 ? -10.396 -4.805 17.131 1.00 67.25 81 ALA A CA 1
ATOM 580 C C . ALA A 1 81 ? -11.607 -3.999 17.628 1.00 67.25 81 ALA A C 1
ATOM 582 O O . ALA A 1 81 ? -11.737 -3.727 18.824 1.00 67.25 81 ALA A O 1
ATOM 583 N N . SER A 1 82 ? -12.528 -3.652 16.724 1.00 66.06 82 SER A N 1
ATOM 584 C CA . SER A 1 82 ? -13.783 -2.983 17.082 1.00 66.06 82 SER A CA 1
ATOM 585 C C . SER A 1 82 ? -14.778 -3.895 17.819 1.00 66.06 82 SER A C 1
ATOM 587 O O . SER A 1 82 ? -15.586 -3.393 18.601 1.00 66.06 82 SER A O 1
ATOM 589 N N . HIS A 1 83 ? -14.689 -5.218 17.623 1.00 64.94 83 HIS A N 1
ATOM 590 C CA . HIS A 1 83 ? -15.549 -6.215 18.271 1.00 64.94 83 HIS A CA 1
ATOM 591 C C . HIS A 1 83 ? -14.985 -6.762 19.588 1.00 64.94 83 HIS A C 1
ATOM 593 O O . HIS A 1 83 ? -15.760 -7.297 20.379 1.00 64.94 83 HIS A O 1
ATOM 599 N N . LEU A 1 84 ? -13.684 -6.594 19.864 1.00 59.09 84 LEU A N 1
ATOM 600 C CA . LEU A 1 84 ?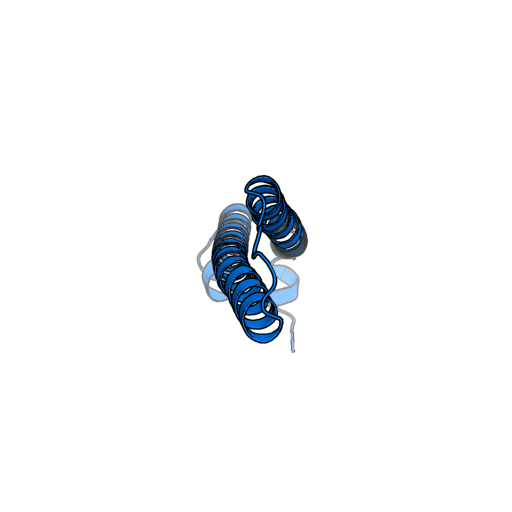 -13.106 -6.933 21.169 1.00 59.09 84 LEU A CA 1
ATOM 601 C C . LEU A 1 84 ? -13.829 -6.148 22.265 1.00 59.09 84 LEU A C 1
ATOM 603 O O . LEU A 1 84 ? -13.784 -4.913 22.282 1.00 59.09 84 LEU A O 1
ATOM 607 N N . GLN A 1 85 ? -14.523 -6.844 23.162 1.00 52.12 85 GLN A N 1
ATOM 608 C CA . GLN A 1 85 ? -15.311 -6.212 24.215 1.00 52.12 85 GLN A CA 1
ATOM 609 C C . GLN A 1 85 ? -14.384 -5.602 25.286 1.00 52.12 85 GLN A C 1
ATOM 611 O O . GLN A 1 85 ? -13.314 -6.144 25.552 1.00 52.12 85 GLN A O 1
ATOM 616 N N . PRO A 1 86 ? -14.739 -4.454 25.895 1.00 53.47 86 PRO A N 1
ATOM 617 C CA . PRO A 1 86 ? -13.903 -3.783 26.900 1.00 53.47 86 PRO A CA 1
ATOM 618 C C . PRO A 1 86 ? -13.626 -4.616 28.161 1.00 53.47 86 PRO A C 1
ATOM 620 O O . PRO A 1 86 ? -12.715 -4.284 28.909 1.00 53.47 86 PRO A O 1
ATOM 623 N N . THR A 1 87 ? -14.399 -5.676 28.390 1.00 51.22 87 THR A N 1
ATOM 624 C CA . THR A 1 87 ? -14.334 -6.528 29.580 1.00 51.22 87 THR A CA 1
ATOM 625 C C . THR A 1 87 ? -13.121 -7.461 29.599 1.00 51.22 87 THR A C 1
ATOM 627 O O . THR A 1 87 ? -12.591 -7.701 30.673 1.00 51.22 87 THR A O 1
ATOM 630 N N . GLU A 1 88 ? -12.599 -7.905 28.448 1.00 54.03 88 GLU A N 1
ATOM 631 C CA . GLU A 1 88 ? -11.396 -8.763 28.400 1.00 54.03 88 GLU A CA 1
ATOM 632 C C . GLU A 1 88 ? -10.090 -7.990 28.645 1.00 54.03 88 GLU A C 1
ATOM 634 O O . GLU A 1 88 ? -9.103 -8.555 29.106 1.00 54.03 88 GLU A O 1
ATOM 639 N N . ALA A 1 89 ? -10.072 -6.677 28.392 1.00 49.44 89 ALA A N 1
ATOM 640 C CA . ALA A 1 89 ? -8.878 -5.852 28.588 1.00 49.44 89 ALA A CA 1
ATOM 641 C C . ALA A 1 89 ? -8.586 -5.534 30.069 1.00 49.44 89 ALA A C 1
ATOM 643 O O . ALA A 1 89 ? -7.502 -5.047 30.377 1.00 49.44 89 ALA A O 1
ATOM 644 N N . LEU A 1 90 ? -9.544 -5.786 30.969 1.00 50.38 90 LEU A N 1
ATOM 645 C CA . LEU A 1 90 ? -9.428 -5.546 32.413 1.00 50.38 90 LEU A CA 1
ATOM 646 C C . LEU A 1 90 ? -9.140 -6.822 33.221 1.00 50.38 90 LEU A C 1
ATOM 648 O O . LEU A 1 90 ? -8.942 -6.730 34.427 1.00 50.38 90 LEU A O 1
ATOM 652 N N . THR A 1 91 ? -9.123 -7.999 32.588 1.00 51.31 91 THR A N 1
ATOM 653 C CA . THR A 1 91 ? -8.882 -9.293 33.263 1.00 51.31 91 THR A CA 1
ATOM 654 C C . THR A 1 91 ? -7.622 -10.000 32.760 1.00 51.31 91 THR A C 1
ATOM 656 O O . THR A 1 91 ? -7.379 -11.144 33.132 1.00 51.31 91 THR A O 1
ATOM 659 N N . ALA A 1 92 ? -6.811 -9.341 31.925 1.00 45.19 92 ALA A N 1
ATOM 660 C CA . ALA A 1 92 ? -5.478 -9.841 31.610 1.00 45.19 92 ALA A CA 1
ATOM 661 C C . ALA A 1 92 ? -4.621 -9.791 32.897 1.00 45.19 92 ALA A C 1
ATOM 663 O O . ALA A 1 92 ? -4.490 -8.697 33.454 1.00 45.19 92 ALA A O 1
ATOM 664 N N . PRO A 1 93 ? -4.131 -10.942 33.402 1.00 51.25 93 PRO A N 1
ATOM 665 C CA . PRO A 1 93 ? -3.318 -11.012 34.616 1.00 51.25 93 PRO A CA 1
ATOM 666 C C . PRO A 1 93 ? -1.952 -10.336 34.455 1.00 51.25 93 PRO A C 1
ATOM 668 O O . PRO A 1 93 ? -1.469 -10.222 33.303 1.00 51.25 93 PRO A O 1
#

Sequence (93 aa):
MGLRRALGATRGDIRNQFLTEALLLSTLGGIAGLVLGVGVTTCYATLQSWPTVVPPWTMLLALGATLAIGGVAGLYPATRASHLQPTEALTAP

pLDDT: mean 78.11, std 13.0, range [45.19, 92.81]

Nearest PDB structures (foldseek):
  5xu1-assembly1_M  TM=8.301E-01  e=1.022E-03  Streptococcus pneumoniae R6
  8j9j-assembly1_C4  TM=4.927E-01  e=6.153E+00  Euglena gracilis